Protein AF-A0A497T7B2-F1 (afdb_monomer_lite)

Radius of gyration: 14.43 Å; chains: 1; bounding box: 35×18×35 Å

pLDDT: mean 89.11, std 6.91, range [53.06, 94.88]

Sequence (66 aa):
QQPLIKLVDKMLSLNKRLNEIGDKRTDERARIEEEIKKTDKEIDELVYKIYGITEKEKKVIEGSLK

Foldseek 3Di:
DDPLVVLVVVLVVLVVVLVVCPPDPDPSNVVSVVVNVVSVVVNVVVVCVVVVPDPVNVCVVVVVVD

Structure (mmCIF, N/CA/C/O backbone):
data_AF-A0A497T7B2-F1
#
_entry.id   AF-A0A497T7B2-F1
#
loop_
_atom_site.group_PDB
_atom_site.id
_atom_site.type_symbol
_atom_site.label_atom_id
_atom_site.label_alt_id
_atom_site.label_comp_id
_atom_site.label_asym_id
_atom_site.label_entity_id
_atom_site.label_seq_id
_atom_site.pdbx_PDB_ins_code
_atom_site.Cartn_x
_atom_site.Cartn_y
_atom_site.Cartn_z
_atom_site.occupancy
_atom_site.B_iso_or_equiv
_atom_site.auth_seq_id
_atom_site.auth_comp_id
_atom_site.auth_asym_id
_atom_site.auth_atom_id
_atom_site.pdbx_PDB_model_num
ATOM 1 N N . GLN A 1 1 ? -14.644 7.642 -10.968 1.00 53.06 1 GLN A N 1
ATOM 2 C CA . GLN A 1 1 ? -14.119 6.371 -10.422 1.00 53.06 1 GLN A CA 1
ATOM 3 C C . GLN A 1 1 ? -13.939 6.517 -8.922 1.00 53.06 1 GLN A C 1
ATOM 5 O O . GLN A 1 1 ? -13.503 7.581 -8.488 1.00 53.06 1 GLN A O 1
ATOM 10 N N . GLN A 1 2 ? -14.313 5.493 -8.151 1.00 77.06 2 GLN A N 1
ATOM 11 C CA . GLN A 1 2 ? -14.147 5.488 -6.697 1.00 77.06 2 GLN A CA 1
ATOM 12 C C . GLN A 1 2 ? -12.654 5.588 -6.315 1.00 77.06 2 GLN A C 1
ATOM 14 O O . GLN A 1 2 ? -11.812 5.107 -7.076 1.00 77.06 2 GLN A O 1
ATOM 19 N N . PRO A 1 3 ? -12.310 6.217 -5.174 1.00 82.12 3 PRO A N 1
ATOM 20 C CA . PRO A 1 3 ? -10.922 6.440 -4.755 1.00 82.12 3 PRO A CA 1
ATOM 21 C C . PRO A 1 3 ? -10.103 5.145 -4.665 1.00 82.12 3 PRO A C 1
ATOM 23 O O . PRO A 1 3 ? -8.949 5.141 -5.077 1.00 82.12 3 PRO A O 1
ATOM 26 N N . LEU A 1 4 ? -10.723 4.036 -4.247 1.00 87.00 4 LEU A N 1
ATOM 27 C CA . LEU A 1 4 ? -10.085 2.717 -4.208 1.00 87.00 4 LEU A CA 1
ATOM 28 C C . LEU A 1 4 ? -9.670 2.222 -5.603 1.00 87.00 4 LEU A C 1
ATOM 30 O O . LEU A 1 4 ? -8.549 1.762 -5.781 1.00 87.00 4 LEU A O 1
ATOM 34 N N . ILE A 1 5 ? -10.540 2.379 -6.607 1.00 89.56 5 ILE A N 1
ATOM 35 C CA . ILE A 1 5 ? -10.269 1.944 -7.989 1.00 89.56 5 ILE A CA 1
ATOM 36 C C . ILE A 1 5 ? -9.028 2.657 -8.535 1.00 89.56 5 ILE A C 1
ATOM 38 O O . ILE A 1 5 ? -8.170 2.019 -9.131 1.00 89.56 5 ILE A O 1
ATOM 42 N N . LYS A 1 6 ? -8.875 3.958 -8.253 1.00 91.19 6 LYS A N 1
ATOM 43 C CA . LYS A 1 6 ? -7.696 4.724 -8.685 1.00 91.19 6 LYS A CA 1
ATOM 44 C C . LYS A 1 6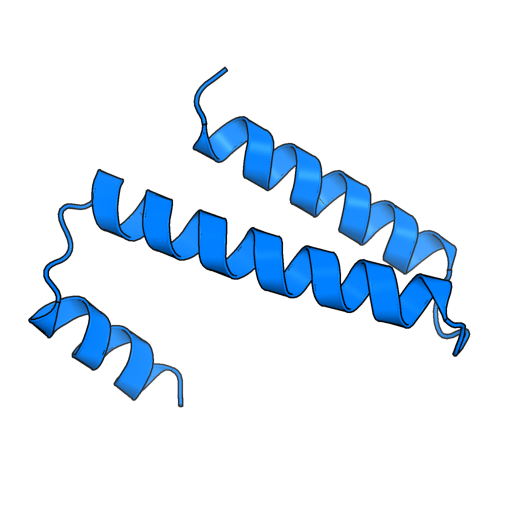 ? -6.394 4.205 -8.072 1.00 91.19 6 LYS A C 1
ATOM 46 O O . LYS A 1 6 ? -5.372 4.191 -8.755 1.00 91.19 6 LYS A O 1
ATOM 51 N N . LEU A 1 7 ? -6.415 3.808 -6.799 1.00 92.31 7 LEU A N 1
ATOM 52 C CA . LEU A 1 7 ? -5.233 3.250 -6.138 1.00 92.31 7 LEU A CA 1
ATOM 53 C C . LEU A 1 7 ? -4.892 1.860 -6.673 1.00 92.31 7 LEU A C 1
ATOM 55 O O . LEU A 1 7 ? -3.723 1.579 -6.920 1.00 92.31 7 LEU A O 1
ATOM 59 N N . VAL A 1 8 ? -5.902 1.023 -6.922 1.00 91.25 8 VAL A N 1
ATOM 60 C CA . VAL A 1 8 ? -5.709 -0.297 -7.537 1.00 91.25 8 VAL A CA 1
ATOM 61 C C . VAL A 1 8 ? -5.152 -0.158 -8.956 1.00 91.25 8 VAL A C 1
ATOM 63 O O . VAL A 1 8 ? -4.176 -0.824 -9.293 1.00 91.25 8 VAL A O 1
ATOM 66 N N . ASP A 1 9 ? -5.681 0.764 -9.764 1.00 93.44 9 ASP A N 1
ATOM 67 C CA . ASP A 1 9 ? -5.156 1.054 -11.104 1.00 93.44 9 ASP A CA 1
ATOM 68 C C . ASP A 1 9 ? -3.692 1.526 -11.045 1.00 93.44 9 ASP A C 1
ATOM 70 O O . ASP A 1 9 ? -2.842 1.055 -11.811 1.00 93.44 9 ASP A O 1
ATOM 74 N N . LYS A 1 10 ? -3.363 2.409 -10.089 1.00 93.50 10 LYS A N 1
ATOM 75 C CA . LYS A 1 10 ? -1.983 2.849 -9.836 1.00 93.50 10 LYS A CA 1
ATOM 76 C C . LYS A 1 10 ? -1.089 1.661 -9.476 1.00 93.50 10 LYS A C 1
ATOM 78 O O . LYS A 1 10 ? -0.048 1.480 -10.106 1.00 93.50 10 LYS A O 1
ATOM 83 N N . MET A 1 11 ? -1.505 0.825 -8.529 1.00 93.50 11 MET A N 1
ATOM 84 C CA . MET A 1 11 ? -0.771 -0.368 -8.102 1.00 93.50 11 MET A CA 1
ATOM 85 C C . MET A 1 11 ? -0.539 -1.348 -9.259 1.00 93.50 11 MET A C 1
ATOM 87 O O . 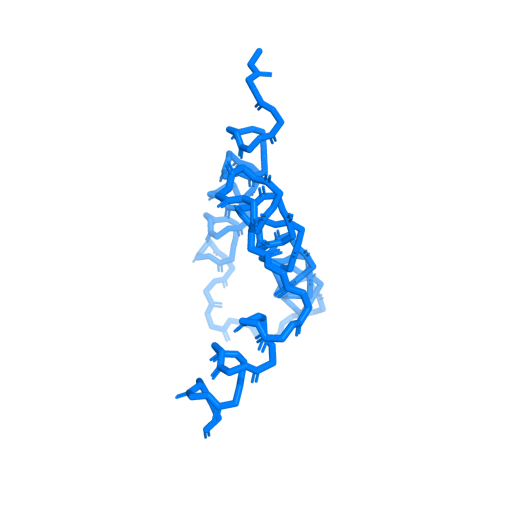MET A 1 11 ? 0.568 -1.867 -9.409 1.00 93.50 11 MET A O 1
ATOM 91 N N . LEU A 1 12 ? -1.535 -1.563 -10.122 1.00 94.62 12 LEU A N 1
ATOM 92 C CA . LEU A 1 12 ? -1.399 -2.398 -11.318 1.00 94.62 12 LEU A CA 1
ATOM 93 C C . LEU A 1 12 ? -0.368 -1.826 -12.297 1.00 94.62 12 LEU A C 1
ATOM 95 O O . LEU A 1 12 ? 0.457 -2.572 -12.825 1.00 94.62 12 LEU A O 1
ATOM 99 N N . SER A 1 13 ? -0.378 -0.510 -12.528 1.00 94.38 13 SER A N 1
ATOM 100 C CA . SER A 1 13 ? 0.603 0.139 -13.407 1.00 94.38 13 SER A CA 1
ATOM 101 C C . SER A 1 13 ? 2.033 0.054 -12.862 1.00 94.38 13 SER A C 1
ATOM 103 O O . SER A 1 13 ? 2.959 -0.252 -13.613 1.00 94.38 13 SER A O 1
ATOM 105 N N . LEU A 1 14 ? 2.213 0.251 -11.551 1.00 93.56 14 LEU A N 1
ATOM 106 C CA . LEU A 1 14 ? 3.514 0.160 -10.891 1.00 93.56 14 LEU A CA 1
ATOM 107 C C . LEU A 1 14 ? 4.061 -1.269 -10.939 1.00 93.56 14 LEU A C 1
ATOM 109 O O . LEU A 1 14 ? 5.224 -1.459 -11.276 1.00 93.56 14 LEU A O 1
ATOM 113 N N . ASN A 1 15 ? 3.219 -2.278 -10.693 1.00 91.94 15 ASN A N 1
ATOM 114 C CA . ASN A 1 15 ? 3.622 -3.683 -10.796 1.00 91.94 15 ASN A CA 1
ATOM 115 C C . ASN A 1 15 ? 4.001 -4.087 -12.227 1.00 91.94 15 ASN A C 1
ATOM 117 O O . ASN A 1 15 ? 4.946 -4.849 -12.418 1.00 91.94 15 ASN A O 1
ATOM 121 N N . LYS A 1 16 ? 3.310 -3.560 -13.247 1.00 94.00 16 LYS A N 1
ATOM 122 C CA . LYS A 1 16 ? 3.709 -3.770 -14.649 1.00 94.00 16 LYS A CA 1
ATOM 123 C C . LYS A 1 16 ? 5.101 -3.202 -14.924 1.00 94.00 16 LYS A C 1
ATOM 125 O O . LYS A 1 16 ? 5.948 -3.933 -15.423 1.00 94.00 16 LYS A O 1
ATOM 130 N N . ARG A 1 17 ? 5.363 -1.954 -14.517 1.00 90.75 17 ARG A N 1
ATOM 131 C CA . ARG A 1 17 ? 6.696 -1.336 -14.646 1.00 90.75 17 ARG A CA 1
ATOM 132 C C . ARG A 1 17 ? 7.767 -2.111 -13.879 1.00 90.75 17 ARG A C 1
ATOM 134 O O . ARG A 1 17 ? 8.870 -2.288 -14.382 1.00 90.75 17 ARG A O 1
ATOM 141 N N . LEU A 1 18 ? 7.445 -2.606 -12.683 1.00 91.06 18 LEU A N 1
ATOM 142 C CA . LEU A 1 18 ? 8.363 -3.429 -11.895 1.00 91.06 18 LEU A CA 1
ATOM 143 C C . LEU A 1 18 ? 8.733 -4.725 -12.635 1.00 91.06 18 LEU A C 1
ATOM 145 O O . LEU A 1 18 ? 9.909 -5.070 -12.720 1.00 91.06 18 LEU A O 1
ATOM 149 N N . ASN A 1 19 ? 7.744 -5.398 -13.231 1.00 90.88 19 ASN A N 1
ATOM 150 C CA . ASN A 1 19 ? 7.961 -6.599 -14.040 1.00 90.88 19 ASN A CA 1
ATOM 151 C C . ASN A 1 19 ? 8.779 -6.324 -15.313 1.00 90.88 19 ASN A C 1
ATOM 153 O O . ASN A 1 19 ? 9.610 -7.148 -15.683 1.00 90.88 19 ASN A O 1
ATOM 157 N N . GLU A 1 20 ? 8.586 -5.175 -15.967 1.00 91.38 20 GLU A N 1
ATOM 158 C CA . GLU A 1 20 ? 9.386 -4.761 -17.133 1.00 91.38 20 GLU A CA 1
ATOM 159 C C . GLU A 1 20 ? 10.864 -4.530 -16.778 1.00 91.38 20 GLU A C 1
ATOM 161 O O . GLU A 1 20 ? 11.758 -4.859 -17.561 1.00 91.38 20 GLU A O 1
ATOM 166 N N . ILE A 1 21 ? 11.137 -3.993 -15.583 1.00 89.50 21 ILE A N 1
ATOM 167 C CA . ILE A 1 21 ? 12.505 -3.832 -15.068 1.00 89.50 21 ILE A CA 1
ATOM 168 C C . ILE A 1 21 ? 13.129 -5.197 -14.734 1.00 89.50 21 ILE A C 1
ATOM 170 O O . ILE A 1 21 ? 14.336 -5.391 -14.931 1.00 89.50 21 ILE A O 1
ATOM 174 N N . GLY A 1 22 ? 12.311 -6.145 -14.269 1.00 85.62 22 GLY A N 1
ATOM 175 C CA . GLY A 1 22 ? 12.722 -7.491 -13.883 1.00 85.62 22 GLY A CA 1
ATOM 176 C C . GLY A 1 22 ? 13.649 -7.486 -12.665 1.00 85.62 22 GLY A C 1
ATOM 177 O O . GLY A 1 22 ? 13.575 -6.619 -11.794 1.00 85.62 22 GLY A O 1
ATOM 178 N N . ASP A 1 23 ? 14.586 -8.433 -12.615 1.00 82.69 23 ASP A N 1
ATOM 179 C CA . ASP A 1 23 ? 15.475 -8.598 -11.457 1.00 82.69 23 ASP A CA 1
ATOM 180 C C . ASP A 1 23 ? 16.642 -7.605 -11.384 1.00 82.69 23 ASP A C 1
ATOM 182 O O . ASP A 1 23 ? 17.506 -7.698 -10.507 1.00 82.69 23 ASP A O 1
ATOM 186 N N . LYS A 1 24 ? 16.668 -6.601 -12.264 1.00 86.38 24 LYS A N 1
ATOM 187 C CA . LYS A 1 24 ? 17.721 -5.585 -12.264 1.00 86.38 24 LYS A CA 1
ATOM 188 C C . LYS A 1 24 ? 17.667 -4.781 -10.965 1.00 86.38 24 LYS A C 1
ATOM 190 O O . LYS A 1 24 ? 16.639 -4.214 -10.604 1.00 86.38 24 LYS A O 1
ATOM 195 N N . ARG A 1 25 ? 18.792 -4.701 -10.257 1.00 78.69 25 ARG A N 1
ATOM 196 C CA . ARG A 1 25 ? 18.943 -3.824 -9.089 1.00 78.69 25 ARG A CA 1
ATOM 197 C C . ARG A 1 25 ? 19.238 -2.402 -9.557 1.00 78.69 25 ARG A C 1
ATOM 199 O O . ARG A 1 25 ? 20.397 -2.030 -9.705 1.00 78.69 25 ARG A O 1
ATOM 206 N N . THR A 1 26 ? 18.183 -1.642 -9.830 1.00 87.56 26 THR A N 1
ATOM 207 C CA . THR A 1 26 ? 18.259 -0.227 -10.217 1.00 87.56 26 THR A CA 1
ATOM 208 C C . THR A 1 26 ? 17.601 0.663 -9.167 1.00 87.56 26 THR A C 1
ATOM 210 O O . THR A 1 26 ? 16.699 0.232 -8.446 1.00 87.56 26 THR A O 1
ATOM 213 N N . ASP A 1 27 ? 18.005 1.932 -9.120 1.00 89.75 27 ASP A N 1
ATOM 214 C CA . ASP A 1 27 ? 17.352 2.935 -8.269 1.00 89.75 27 ASP A CA 1
ATOM 215 C C . ASP A 1 27 ? 15.873 3.114 -8.638 1.00 89.75 27 ASP A C 1
ATOM 217 O O . ASP A 1 27 ? 15.032 3.360 -7.776 1.00 89.75 27 ASP A O 1
ATOM 221 N N . GLU A 1 28 ? 15.534 2.955 -9.921 1.00 88.75 28 GLU A N 1
ATOM 222 C CA . GLU A 1 28 ? 14.149 2.989 -10.391 1.00 88.75 28 GLU A CA 1
ATOM 223 C C . GLU A 1 28 ? 13.320 1.845 -9.797 1.00 88.75 28 GLU A C 1
ATOM 225 O O . GLU A 1 28 ? 12.212 2.088 -9.322 1.00 88.75 28 GLU A O 1
ATOM 230 N N . ARG A 1 29 ? 13.872 0.623 -9.744 1.00 90.31 29 ARG A N 1
ATOM 231 C CA . ARG A 1 29 ? 13.212 -0.520 -9.103 1.00 90.31 29 ARG A CA 1
ATOM 232 C C . ARG A 1 29 ? 12.907 -0.222 -7.638 1.00 90.31 29 ARG A C 1
ATOM 234 O O . ARG A 1 29 ? 11.769 -0.382 -7.211 1.00 90.31 29 ARG A O 1
ATOM 241 N N . ALA A 1 30 ? 13.904 0.256 -6.892 1.00 92.31 30 ALA A N 1
ATOM 242 C CA . ALA A 1 30 ? 13.744 0.576 -5.475 1.00 92.31 30 ALA A CA 1
ATOM 243 C C . ALA A 1 30 ? 12.667 1.653 -5.246 1.00 92.31 30 ALA A C 1
ATOM 245 O O . ALA A 1 30 ? 11.847 1.524 -4.337 1.00 92.31 30 ALA A O 1
ATOM 246 N N . ARG A 1 31 ? 12.620 2.682 -6.104 1.00 93.06 31 ARG A N 1
ATOM 247 C CA . ARG A 1 31 ? 11.576 3.720 -6.061 1.00 93.06 31 ARG A CA 1
ATOM 248 C C . ARG A 1 31 ? 10.187 3.150 -6.337 1.00 93.06 31 ARG A C 1
ATOM 250 O O . ARG A 1 31 ? 9.259 3.464 -5.602 1.00 93.06 31 ARG A O 1
ATOM 257 N N . ILE A 1 32 ? 10.041 2.302 -7.356 1.00 93.06 32 ILE A N 1
ATOM 258 C CA . ILE A 1 32 ? 8.753 1.677 -7.691 1.00 93.06 32 ILE A CA 1
ATOM 259 C C . ILE A 1 32 ? 8.282 0.762 -6.556 1.00 93.06 32 ILE A C 1
ATOM 261 O O . ILE A 1 32 ? 7.116 0.818 -6.177 1.00 93.06 32 ILE A O 1
ATOM 265 N N . GLU A 1 33 ? 9.174 -0.035 -5.965 1.00 92.00 33 GLU A N 1
ATOM 266 C CA . GLU A 1 33 ? 8.852 -0.871 -4.801 1.00 92.00 33 GLU A CA 1
ATOM 267 C C . GLU A 1 33 ? 8.401 -0.027 -3.598 1.00 92.00 33 GLU A C 1
ATOM 269 O O . GLU A 1 33 ? 7.457 -0.396 -2.896 1.00 92.00 33 GLU A O 1
ATOM 274 N N . GLU A 1 34 ? 9.032 1.126 -3.361 1.00 94.06 34 GLU A N 1
ATOM 275 C CA . GLU A 1 34 ? 8.605 2.063 -2.321 1.00 94.06 34 GLU A CA 1
ATOM 276 C C . GLU A 1 34 ? 7.223 2.666 -2.621 1.00 94.06 34 GLU A C 1
ATOM 278 O O . GLU A 1 34 ? 6.373 2.741 -1.731 1.00 94.06 34 GLU A O 1
ATOM 283 N N . GLU A 1 35 ? 6.963 3.065 -3.868 1.00 93.69 35 GLU A N 1
ATOM 284 C CA . GLU A 1 35 ? 5.655 3.580 -4.284 1.00 93.69 35 GLU A CA 1
ATOM 285 C C . GLU A 1 35 ? 4.547 2.529 -4.174 1.00 93.69 35 GLU A C 1
ATOM 287 O O . GLU A 1 35 ? 3.431 2.865 -3.769 1.00 93.69 35 GLU A O 1
ATOM 292 N N . ILE A 1 36 ? 4.847 1.263 -4.482 1.00 94.19 36 ILE A N 1
ATOM 293 C CA . ILE A 1 36 ? 3.921 0.143 -4.282 1.00 94.19 36 ILE A CA 1
ATOM 294 C C . ILE A 1 36 ? 3.597 0.017 -2.795 1.00 94.19 36 ILE A C 1
ATOM 296 O O . ILE A 1 36 ? 2.425 0.044 -2.443 1.00 94.19 36 ILE A O 1
ATOM 300 N N . LYS A 1 37 ? 4.607 -0.007 -1.914 1.00 93.88 37 LYS A N 1
ATOM 301 C CA . LYS A 1 37 ? 4.397 -0.078 -0.454 1.00 93.88 37 LYS A CA 1
ATOM 302 C C . LYS A 1 37 ? 3.586 1.095 0.098 1.00 93.88 37 LYS A C 1
ATOM 304 O O . LYS A 1 37 ? 2.832 0.924 1.051 1.00 93.88 37 LYS A O 1
ATOM 309 N N . LYS A 1 38 ? 3.756 2.300 -0.451 1.00 94.88 38 LYS A N 1
ATOM 310 C CA . LYS A 1 38 ? 2.940 3.465 -0.068 1.00 94.88 38 LYS A CA 1
ATOM 311 C C . LYS A 1 38 ? 1.493 3.298 -0.523 1.00 94.88 38 LYS A C 1
ATOM 313 O O . LYS A 1 38 ? 0.584 3.512 0.268 1.00 94.88 38 LYS A O 1
ATOM 318 N N . THR A 1 39 ? 1.298 2.884 -1.773 1.00 93.19 39 THR A N 1
ATOM 319 C CA . THR A 1 39 ? -0.035 2.683 -2.358 1.00 93.19 39 THR A CA 1
ATOM 320 C C . THR A 1 39 ? -0.798 1.563 -1.644 1.00 93.19 39 THR A C 1
ATOM 322 O O . THR A 1 39 ? -1.986 1.711 -1.394 1.00 93.19 39 THR A O 1
ATOM 325 N N . ASP A 1 40 ? -0.110 0.490 -1.257 1.00 93.19 40 ASP A N 1
ATOM 326 C CA . ASP A 1 40 ? -0.646 -0.628 -0.471 1.00 93.19 40 ASP A CA 1
ATOM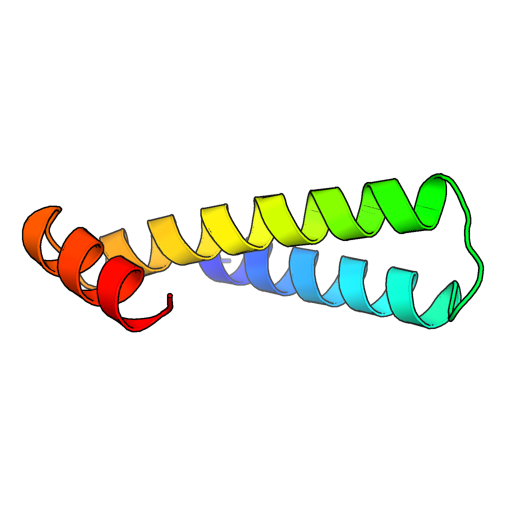 327 C C . ASP A 1 40 ? -1.223 -0.149 0.873 1.00 93.19 40 ASP A C 1
ATOM 329 O O . ASP A 1 40 ? -2.403 -0.343 1.153 1.00 93.19 40 ASP A O 1
ATOM 333 N N . LYS A 1 41 ? -0.455 0.649 1.627 1.00 92.19 41 LYS A N 1
ATOM 334 C CA . LYS A 1 41 ? -0.939 1.272 2.871 1.00 92.19 41 LYS A CA 1
ATOM 335 C C . LYS A 1 41 ? -2.136 2.195 2.651 1.00 92.19 41 LYS A C 1
ATOM 337 O O . LYS A 1 41 ? -3.052 2.224 3.464 1.00 92.19 41 LYS A O 1
ATOM 342 N N . GLU A 1 42 ? -2.138 2.981 1.574 1.00 92.62 42 GLU A N 1
ATOM 343 C CA . GLU A 1 42 ? -3.282 3.842 1.248 1.00 92.62 42 GLU A CA 1
ATOM 344 C C . GLU A 1 42 ? -4.547 3.021 0.944 1.00 92.62 42 GLU A C 1
ATOM 346 O O . GLU A 1 42 ? -5.649 3.432 1.318 1.00 92.62 42 GLU A O 1
ATOM 351 N N . ILE A 1 43 ? -4.394 1.860 0.297 1.00 92.31 43 ILE A N 1
ATOM 352 C CA . ILE A 1 43 ? -5.483 0.912 0.048 1.00 92.31 43 ILE A CA 1
ATOM 353 C C . ILE A 1 43 ? -5.996 0.341 1.370 1.00 92.31 43 ILE A C 1
ATOM 355 O O . ILE A 1 43 ? -7.205 0.400 1.591 1.00 92.31 43 ILE A O 1
ATOM 359 N N . ASP A 1 44 ? -5.118 -0.121 2.263 1.00 91.06 44 ASP A N 1
ATOM 360 C CA . ASP A 1 44 ? -5.506 -0.646 3.579 1.00 91.06 44 ASP A CA 1
ATOM 361 C C . ASP A 1 44 ? -6.337 0.369 4.372 1.00 91.06 44 ASP A C 1
ATOM 363 O O . ASP A 1 44 ? -7.427 0.052 4.848 1.00 91.06 44 ASP A O 1
ATOM 367 N N . GLU A 1 45 ? -5.896 1.630 4.441 1.00 90.62 45 GLU A N 1
ATOM 368 C CA . GLU A 1 45 ? -6.648 2.688 5.127 1.00 90.62 45 GLU A CA 1
ATOM 369 C C . GLU A 1 45 ? -8.024 2.942 4.498 1.00 90.62 45 GLU A C 1
ATOM 371 O O . GLU A 1 45 ? -8.999 3.215 5.205 1.00 90.62 45 GLU A O 1
ATOM 376 N N . LEU A 1 46 ? -8.132 2.890 3.167 1.00 91.31 46 LEU A N 1
ATOM 377 C CA . LEU A 1 46 ? -9.42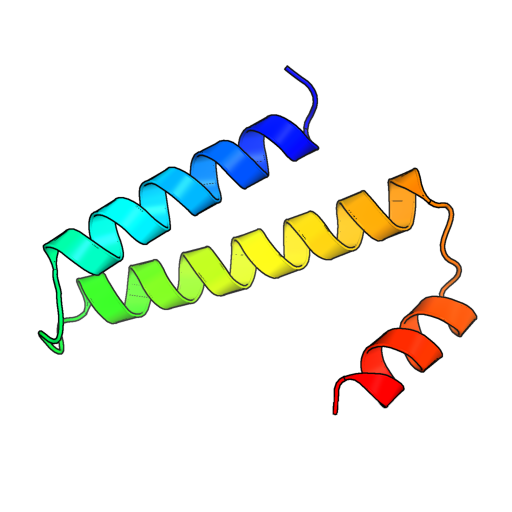3 3.028 2.493 1.00 91.31 46 LEU A CA 1
ATOM 378 C C . LEU A 1 46 ? -10.327 1.826 2.757 1.00 91.31 46 LEU A C 1
ATOM 380 O O . LEU A 1 46 ? -11.519 2.017 2.993 1.00 91.31 46 LEU A O 1
ATOM 384 N N . VAL A 1 47 ? -9.780 0.613 2.742 1.00 90.25 47 VAL A N 1
ATOM 385 C CA . VAL A 1 47 ? -10.505 -0.621 3.055 1.00 90.25 47 VAL A CA 1
ATOM 386 C C . VAL A 1 47 ? -11.028 -0.556 4.488 1.00 90.25 47 VAL A C 1
ATOM 388 O O . VAL A 1 47 ? -12.228 -0.731 4.699 1.00 90.25 47 VAL A O 1
ATOM 391 N N . TYR A 1 48 ? -10.191 -0.180 5.457 1.00 90.94 48 TYR A N 1
ATOM 392 C CA . TYR A 1 48 ? -10.609 0.012 6.847 1.00 90.94 48 TYR A CA 1
ATOM 393 C C . TYR A 1 48 ? -11.751 1.019 6.979 1.00 90.94 48 TYR A C 1
ATOM 395 O O . TYR A 1 48 ? -12.724 0.751 7.682 1.00 90.94 48 TYR A O 1
ATOM 403 N N . LYS A 1 49 ? -11.701 2.132 6.241 1.00 89.25 49 LYS A N 1
ATOM 404 C CA . LYS A 1 49 ? -12.789 3.123 6.225 1.00 89.25 49 LYS A CA 1
ATOM 405 C C . LYS A 1 49 ? -14.079 2.587 5.609 1.00 89.25 49 LYS A C 1
ATOM 407 O O . LYS A 1 49 ? -15.149 2.873 6.134 1.00 89.25 49 LYS A O 1
ATOM 412 N N . ILE A 1 50 ? -13.994 1.832 4.512 1.00 90.06 50 ILE A N 1
ATOM 413 C CA . ILE A 1 50 ? -15.168 1.268 3.825 1.00 90.06 50 ILE A CA 1
ATOM 414 C C . ILE A 1 50 ? -15.864 0.227 4.707 1.00 90.06 50 ILE A C 1
ATOM 416 O O . ILE A 1 50 ? -17.090 0.213 4.779 1.00 90.06 50 ILE A O 1
ATOM 420 N N . TYR A 1 51 ? -15.091 -0.612 5.396 1.00 89.88 51 TYR A N 1
ATOM 421 C CA . TYR A 1 51 ? -15.620 -1.643 6.292 1.00 89.88 51 TYR A CA 1
ATOM 422 C C . TYR A 1 51 ? -15.909 -1.137 7.712 1.00 89.88 51 TYR A C 1
ATOM 424 O O . TYR A 1 51 ? -16.408 -1.899 8.534 1.00 89.88 51 TYR A O 1
ATOM 432 N N . GLY A 1 52 ? -15.624 0.136 8.010 1.00 90.75 52 GLY A N 1
ATOM 433 C CA . GLY A 1 52 ? -15.840 0.714 9.338 1.00 90.75 52 GLY A CA 1
ATOM 434 C C . GLY A 1 52 ? -14.987 0.065 10.430 1.00 90.75 52 GLY A C 1
ATOM 435 O O . GLY A 1 52 ? -15.406 0.032 11.585 1.00 90.75 52 GLY A O 1
ATOM 436 N N . ILE A 1 53 ? -13.813 -0.459 10.067 1.00 92.25 53 ILE A N 1
ATOM 437 C CA . ILE A 1 53 ? -12.911 -1.152 10.988 1.00 92.25 53 ILE A CA 1
ATOM 438 C C . ILE A 1 53 ? -12.392 -0.159 12.024 1.00 92.25 53 ILE A C 1
ATOM 440 O O . ILE A 1 53 ? -11.862 0.903 11.694 1.00 92.25 53 ILE A O 1
ATOM 444 N N . THR A 1 54 ? -12.539 -0.514 13.296 1.00 90.81 54 THR A N 1
ATOM 445 C CA . THR A 1 54 ? -12.075 0.305 14.415 1.00 90.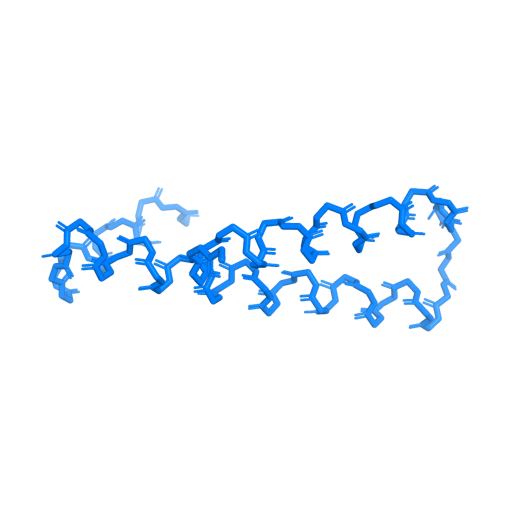81 54 THR A CA 1
ATOM 446 C C . THR A 1 54 ? -10.579 0.122 14.671 1.00 90.81 54 THR A C 1
ATOM 448 O O . THR A 1 54 ? -9.990 -0.907 14.351 1.00 90.81 54 THR A O 1
ATOM 451 N N . GLU A 1 55 ? -9.954 1.075 15.366 1.00 88.19 55 GLU A N 1
ATOM 452 C CA . GLU A 1 55 ? -8.539 0.987 15.771 1.00 88.19 55 GLU A CA 1
ATOM 453 C C . GLU A 1 55 ? -8.201 -0.289 16.564 1.00 88.19 55 GLU A C 1
ATOM 455 O O . GLU A 1 55 ? -7.074 -0.783 16.521 1.00 88.19 55 GLU A O 1
ATOM 460 N N . LYS A 1 56 ? -9.171 -0.839 17.308 1.00 90.31 56 LYS A N 1
ATOM 461 C CA . LYS A 1 56 ? -8.990 -2.102 18.036 1.00 90.31 56 LYS A CA 1
ATOM 462 C C . LYS A 1 56 ? -8.894 -3.281 17.074 1.00 90.31 56 LYS A C 1
ATOM 464 O O . LYS A 1 56 ? -7.996 -4.102 17.218 1.00 90.31 56 LYS A O 1
ATOM 469 N N . GLU A 1 57 ? -9.794 -3.343 16.101 1.00 90.31 57 GLU A N 1
ATOM 470 C CA . GLU A 1 57 ? -9.817 -4.395 15.084 1.00 90.31 57 GLU A CA 1
ATOM 471 C C . GLU A 1 57 ? -8.605 -4.288 14.158 1.00 90.31 57 GLU A C 1
ATOM 473 O O . GLU A 1 57 ? -7.960 -5.297 13.890 1.00 90.31 57 GLU A O 1
ATOM 478 N N . LYS A 1 58 ? -8.207 -3.068 13.778 1.00 89.31 58 LYS A N 1
ATOM 479 C CA . LYS A 1 58 ? -6.987 -2.813 13.005 1.00 89.31 58 LYS A CA 1
ATOM 480 C C . LYS A 1 58 ? -5.746 -3.389 13.687 1.00 89.31 58 LYS A C 1
ATOM 482 O O . LYS A 1 58 ? -4.992 -4.125 13.062 1.00 89.31 58 LYS A O 1
ATOM 487 N N . LYS A 1 59 ? -5.573 -3.152 14.995 1.00 89.69 59 LYS A N 1
ATOM 488 C CA . LYS A 1 59 ? -4.461 -3.733 15.774 1.00 89.69 59 LYS A CA 1
ATOM 489 C C . LYS A 1 59 ? -4.478 -5.260 15.802 1.00 89.69 59 LYS A C 1
ATOM 491 O O . LYS A 1 59 ? -3.414 -5.871 15.801 1.00 89.69 59 LYS A O 1
ATOM 496 N N . VAL A 1 60 ? -5.661 -5.873 15.856 1.00 91.44 60 VAL A N 1
ATOM 497 C CA . VAL A 1 60 ? -5.803 -7.337 15.830 1.00 91.44 60 VAL A CA 1
ATOM 498 C C . VAL A 1 60 ? -5.425 -7.890 14.453 1.00 91.44 60 VAL A C 1
ATOM 500 O O . VAL A 1 60 ? -4.689 -8.873 14.379 1.00 91.44 60 VAL A O 1
ATOM 503 N N . ILE A 1 61 ? -5.864 -7.237 13.373 1.00 87.38 61 ILE A N 1
ATOM 504 C CA . ILE A 1 61 ? -5.538 -7.609 11.989 1.00 87.38 61 ILE A CA 1
ATOM 505 C C . ILE A 1 61 ? -4.031 -7.471 11.739 1.00 87.38 61 ILE A C 1
ATOM 507 O O . ILE A 1 61 ? -3.383 -8.442 11.357 1.00 87.38 61 ILE A O 1
ATOM 511 N N . GLU A 1 62 ? -3.444 -6.310 12.040 1.00 86.69 62 GLU A N 1
ATOM 512 C CA . GLU A 1 62 ? -2.004 -6.064 11.876 1.00 86.69 62 GLU A CA 1
ATOM 513 C C . GLU A 1 62 ? -1.146 -6.966 12.774 1.00 86.69 62 GLU A C 1
ATOM 515 O O . GLU A 1 62 ? -0.049 -7.369 12.392 1.00 86.69 62 GLU A O 1
ATOM 520 N N . GLY A 1 63 ? -1.637 -7.304 13.970 1.00 86.44 63 GLY A N 1
ATOM 521 C CA . GLY A 1 63 ? -0.977 -8.240 14.877 1.00 86.44 63 GLY A CA 1
ATOM 522 C C . GLY A 1 63 ? -1.015 -9.693 14.399 1.00 86.44 63 GLY A C 1
ATOM 523 O O . GLY A 1 63 ? -0.115 -10.447 14.745 1.00 86.44 63 GLY A O 1
ATOM 524 N N . SER A 1 64 ? -2.018 -10.070 13.598 1.00 85.94 64 SER A N 1
ATOM 525 C CA . SER A 1 64 ? -2.160 -11.421 13.026 1.00 85.94 64 SER A CA 1
ATOM 526 C C . SER A 1 64 ? -1.370 -11.612 11.725 1.00 85.94 64 SER A C 1
ATOM 528 O O . SER A 1 64 ? -1.161 -12.743 11.301 1.00 85.94 64 SER A O 1
ATOM 530 N N . LEU A 1 65 ? -0.961 -10.514 11.081 1.00 77.44 65 LEU A N 1
ATOM 531 C CA . LEU A 1 65 ? -0.164 -10.505 9.847 1.00 77.44 65 LEU A CA 1
ATOM 532 C C . LEU A 1 65 ? 1.358 -10.488 10.102 1.00 77.44 65 LEU A C 1
ATOM 534 O O . LEU A 1 65 ? 2.129 -10.533 9.144 1.00 77.44 65 LEU A O 1
ATOM 538 N N . LYS A 1 66 ? 1.784 -10.385 11.369 1.00 60.22 66 LYS A N 1
ATOM 539 C CA . LYS A 1 66 ? 3.186 -10.484 11.810 1.00 60.22 66 LYS A CA 1
ATOM 540 C C . LYS A 1 66 ? 3.607 -11.928 12.043 1.00 60.22 66 LYS A C 1
ATOM 542 O O . LYS A 1 66 ? 4.795 -12.205 11.768 1.00 60.22 66 LYS A O 1
#

Secondary structure (DSSP, 8-state):
--HHHHHHHHHH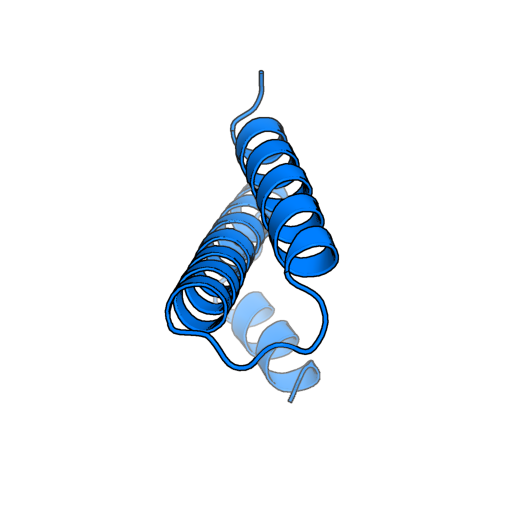HHHHHHHHHTT---HHHHHHHHHHHHHHHHHHHHHHHHHT--HHHHHHHHHH--